Protein AF-A0A7X9FI53-F1 (afdb_monomer)

Nearest PDB structures (foldseek):
  3njf-assembly1_A  TM=5.445E-01  e=5.497E+00  Shewanella oneidensis
  8rth-assembly1_A  TM=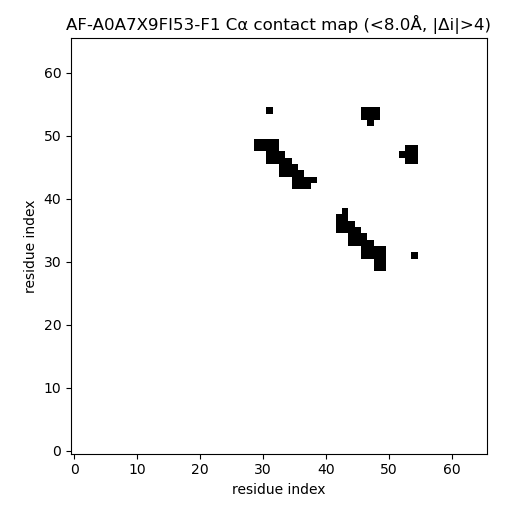3.614E-01  e=3.469E+00  Trypanosoma brucei
  6v92-assembly1_L  TM=4.499E-01  e=3.041E+00  Saccharomyces cerevisiae S288C

Structure (mmCIF, N/CA/C/O backbone):
data_AF-A0A7X9FI53-F1
#
_entry.id   AF-A0A7X9FI53-F1
#
loop_
_atom_site.group_PDB
_atom_site.id
_atom_site.type_symbol
_atom_site.label_atom_id
_atom_site.label_alt_id
_atom_site.label_comp_id
_atom_site.label_asym_id
_atom_site.label_entity_id
_atom_site.label_seq_id
_atom_site.pdbx_PDB_ins_code
_atom_site.Cartn_x
_atom_site.Cartn_y
_atom_site.Cartn_z
_atom_site.occupancy
_atom_site.B_iso_or_equiv
_atom_site.auth_seq_id
_atom_site.auth_comp_id
_atom_site.auth_asym_id
_atom_site.auth_atom_id
_atom_site.pdbx_PDB_model_num
ATOM 1 N N . MET A 1 1 ? 51.913 0.122 -46.261 1.00 43.81 1 MET A N 1
ATOM 2 C CA . MET A 1 1 ? 51.277 0.607 -45.019 1.00 43.81 1 MET A CA 1
ATOM 3 C C . MET A 1 1 ? 50.164 -0.365 -44.688 1.00 43.81 1 MET A C 1
ATOM 5 O O . MET A 1 1 ? 49.065 -0.222 -45.208 1.00 43.81 1 MET A O 1
ATOM 9 N N . ASP A 1 2 ? 50.483 -1.406 -43.923 1.00 44.47 2 ASP A N 1
ATOM 10 C CA . ASP A 1 2 ? 49.521 -2.449 -43.572 1.00 44.47 2 ASP A CA 1
ATOM 11 C C . ASP A 1 2 ? 48.506 -1.909 -42.564 1.00 44.47 2 ASP A C 1
ATOM 13 O O . ASP A 1 2 ? 48.834 -1.576 -41.423 1.00 44.47 2 ASP A O 1
ATOM 17 N N . VAL A 1 3 ? 47.255 -1.789 -43.005 1.00 61.28 3 VAL A N 1
ATOM 18 C CA . VAL A 1 3 ? 46.120 -1.454 -42.146 1.00 61.28 3 VAL A CA 1
ATOM 19 C C . VAL A 1 3 ? 45.780 -2.706 -41.339 1.00 61.28 3 VAL A C 1
ATOM 21 O O . VAL A 1 3 ? 45.200 -3.656 -41.859 1.00 61.28 3 VAL A O 1
ATOM 24 N N . LEU A 1 4 ? 46.179 -2.728 -40.065 1.00 58.97 4 LEU A N 1
ATOM 25 C CA . LEU A 1 4 ? 45.881 -3.819 -39.134 1.00 58.97 4 LEU A CA 1
ATOM 26 C C . LEU A 1 4 ? 44.367 -4.131 -39.103 1.00 58.97 4 LEU A C 1
ATOM 28 O O . LEU A 1 4 ? 43.557 -3.214 -38.909 1.00 58.97 4 LEU A O 1
ATOM 32 N N . PRO A 1 5 ? 43.962 -5.413 -39.217 1.00 56.19 5 PRO A N 1
ATOM 33 C CA . PRO A 1 5 ? 42.562 -5.802 -39.161 1.00 56.19 5 PRO A CA 1
ATOM 34 C C . PRO A 1 5 ? 42.020 -5.518 -37.761 1.00 56.19 5 PRO A C 1
ATOM 36 O O . PRO A 1 5 ? 42.517 -6.019 -36.747 1.00 56.19 5 PRO A O 1
ATOM 39 N N . HIS A 1 6 ? 40.987 -4.688 -37.695 1.00 62.34 6 HIS A N 1
ATOM 40 C CA . HIS A 1 6 ? 40.301 -4.351 -36.456 1.00 62.34 6 HIS A CA 1
ATOM 41 C C . HIS A 1 6 ? 39.622 -5.627 -35.960 1.00 62.34 6 HIS A C 1
ATOM 43 O O . HIS A 1 6 ? 38.581 -6.016 -36.478 1.00 62.34 6 HIS A O 1
ATOM 49 N N . ARG A 1 7 ? 40.243 -6.314 -34.991 1.00 65.25 7 ARG A N 1
ATOM 50 C CA . ARG A 1 7 ? 39.742 -7.579 -34.438 1.00 65.25 7 ARG A CA 1
ATOM 51 C C . ARG A 1 7 ? 38.294 -7.374 -33.951 1.00 65.25 7 ARG A C 1
ATOM 53 O O . ARG A 1 7 ? 38.105 -6.720 -32.918 1.00 65.25 7 ARG A O 1
ATOM 60 N N . PRO A 1 8 ? 37.274 -7.903 -34.657 1.00 63.59 8 PRO A N 1
ATOM 61 C CA . PRO A 1 8 ? 35.865 -7.575 -34.405 1.00 63.59 8 PRO A CA 1
ATOM 62 C C . PRO A 1 8 ? 35.416 -8.050 -33.020 1.00 63.59 8 PRO A C 1
ATOM 64 O O . PRO A 1 8 ? 34.556 -7.437 -32.391 1.00 63.59 8 PRO A O 1
ATOM 67 N N . TYR A 1 9 ? 36.102 -9.067 -32.498 1.00 69.88 9 TYR A N 1
ATOM 68 C CA . TYR A 1 9 ? 35.947 -9.614 -31.156 1.00 69.88 9 TYR A CA 1
ATOM 69 C C . TYR A 1 9 ? 36.017 -8.561 -30.053 1.00 69.88 9 TYR A C 1
ATOM 71 O O . TYR A 1 9 ? 35.261 -8.649 -29.092 1.00 69.88 9 TYR A O 1
ATOM 79 N N . ARG A 1 10 ? 36.851 -7.520 -30.194 1.00 75.88 10 ARG A N 1
ATOM 80 C CA . ARG A 1 10 ? 36.953 -6.476 -29.165 1.00 75.88 10 ARG A CA 1
ATOM 81 C C . ARG A 1 10 ? 35.641 -5.705 -29.036 1.00 75.88 10 ARG A C 1
ATOM 83 O O . ARG A 1 10 ? 35.170 -5.482 -27.930 1.00 75.88 10 ARG A O 1
ATOM 90 N N . ARG A 1 11 ? 35.031 -5.341 -30.168 1.00 81.00 11 ARG A N 1
ATOM 91 C CA . ARG A 1 11 ? 33.747 -4.623 -30.194 1.00 81.00 11 ARG A CA 1
ATOM 92 C C . ARG A 1 11 ? 32.617 -5.495 -29.658 1.00 81.00 11 ARG A C 1
ATOM 94 O O . ARG A 1 11 ? 31.809 -5.001 -28.886 1.00 81.00 11 ARG A O 1
ATOM 101 N N . ILE A 1 12 ? 32.610 -6.780 -30.013 1.00 86.06 12 ILE A N 1
ATOM 102 C CA . ILE A 1 12 ? 31.607 -7.749 -29.549 1.00 86.06 12 ILE A CA 1
ATOM 103 C C . ILE A 1 12 ? 31.688 -7.937 -28.029 1.00 86.06 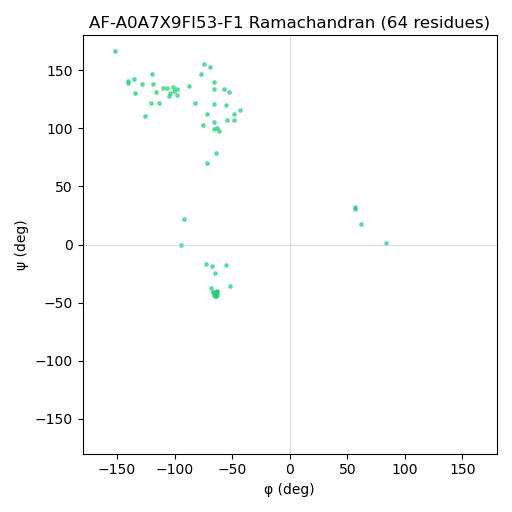12 ILE A C 1
ATOM 105 O O . ILE A 1 12 ? 30.663 -7.888 -27.358 1.00 86.06 12 ILE A O 1
ATOM 109 N N . VAL A 1 13 ? 32.896 -8.072 -27.471 1.00 88.62 13 VAL A N 1
ATOM 110 C CA .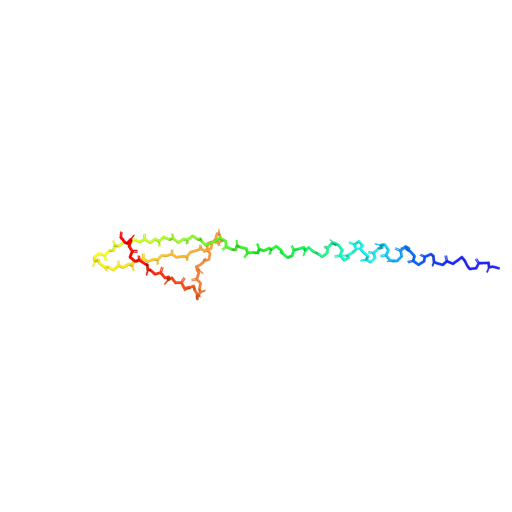 VAL A 1 13 ? 33.105 -8.193 -26.018 1.00 88.62 13 VAL A CA 1
ATOM 111 C C . VAL A 1 13 ? 32.654 -6.930 -25.284 1.00 88.62 13 VAL A C 1
ATOM 113 O O . VAL A 1 13 ? 31.958 -7.031 -24.278 1.00 88.62 13 VAL A O 1
ATOM 116 N N . PHE A 1 14 ? 32.986 -5.741 -25.798 1.00 87.44 14 PHE A N 1
ATOM 117 C CA . PHE A 1 14 ? 32.511 -4.484 -25.209 1.00 87.44 14 PHE A CA 1
ATOM 118 C C . PHE A 1 14 ? 30.985 -4.350 -25.261 1.00 87.44 14 PHE A C 1
ATOM 120 O O . PHE A 1 14 ? 30.388 -3.906 -24.284 1.00 87.44 14 PHE A O 1
ATOM 127 N N . LEU A 1 15 ? 30.349 -4.759 -26.363 1.00 88.94 15 LEU A N 1
ATOM 128 C CA . LEU A 1 15 ? 28.891 -4.732 -26.486 1.00 88.94 15 LEU A CA 1
ATOM 129 C C . LEU A 1 15 ? 28.224 -5.706 -25.506 1.00 88.94 15 LEU A C 1
ATOM 131 O O . LEU A 1 15 ? 27.252 -5.348 -24.848 1.00 88.94 15 LEU A O 1
ATOM 135 N N . ALA A 1 16 ? 28.768 -6.919 -25.386 1.00 87.12 16 ALA A N 1
ATOM 136 C CA . ALA A 1 16 ? 28.276 -7.931 -24.459 1.00 87.12 16 ALA A CA 1
ATOM 137 C C . ALA A 1 16 ? 28.413 -7.473 -22.999 1.00 87.12 16 ALA A C 1
ATOM 139 O O . ALA A 1 16 ? 27.484 -7.644 -22.214 1.00 87.12 16 ALA A O 1
ATOM 140 N N . LEU A 1 17 ? 29.532 -6.829 -22.651 1.00 87.06 17 LEU A N 1
ATOM 141 C CA . LEU A 1 17 ? 29.757 -6.276 -21.316 1.00 87.06 17 LEU A CA 1
ATOM 142 C C . LEU A 1 17 ? 28.807 -5.108 -21.010 1.00 87.06 17 LEU A C 1
ATOM 144 O 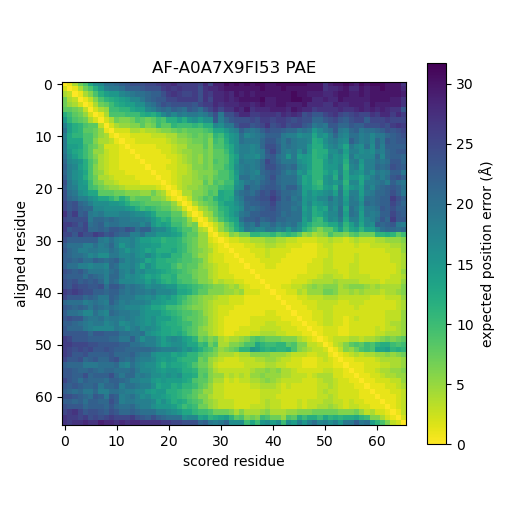O . LEU A 1 17 ? 28.268 -5.029 -19.910 1.00 87.06 17 LEU A O 1
ATOM 148 N N . ALA A 1 18 ? 28.567 -4.224 -21.982 1.00 85.38 18 ALA A N 1
ATOM 149 C CA . ALA A 1 18 ? 27.611 -3.129 -21.837 1.00 85.38 18 ALA A CA 1
ATOM 150 C C . ALA A 1 18 ? 26.175 -3.645 -21.652 1.00 85.38 18 ALA A C 1
ATOM 152 O O . ALA A 1 18 ? 25.449 -3.142 -20.797 1.00 85.38 18 ALA A O 1
ATOM 153 N N . LEU A 1 19 ? 25.785 -4.683 -22.400 1.00 84.31 19 LEU A N 1
ATOM 154 C CA . LEU A 1 19 ? 24.463 -5.299 -22.293 1.00 84.31 19 LEU A CA 1
ATOM 155 C C . LEU A 1 19 ? 24.276 -6.036 -20.958 1.00 84.31 19 LEU A C 1
ATOM 157 O O . LEU A 1 19 ? 23.210 -5.949 -20.358 1.00 84.31 19 LEU A O 1
ATOM 161 N N . ALA A 1 20 ? 25.324 -6.694 -20.455 1.00 82.25 20 ALA A N 1
ATOM 162 C CA . ALA A 1 20 ? 25.323 -7.335 -19.138 1.00 82.25 20 ALA A CA 1
ATOM 163 C C . ALA A 1 20 ? 25.242 -6.332 -17.969 1.00 82.25 20 ALA A C 1
ATOM 165 O O . ALA A 1 20 ? 24.892 -6.716 -16.856 1.00 82.25 20 ALA A O 1
ATOM 166 N N . CYS A 1 21 ? 25.560 -5.057 -18.215 1.00 76.88 21 CYS A N 1
ATOM 167 C CA . CYS A 1 21 ? 25.497 -3.980 -17.230 1.00 76.88 21 CYS A CA 1
ATOM 168 C C . CYS A 1 21 ? 24.166 -3.209 -17.267 1.00 76.88 21 CYS A C 1
ATOM 170 O O . CYS A 1 21 ? 23.985 -2.288 -16.474 1.00 76.88 21 CYS A O 1
ATOM 172 N N . VAL A 1 22 ? 23.228 -3.563 -18.161 1.00 76.62 22 VAL A N 1
ATOM 173 C CA . VAL A 1 22 ? 21.839 -3.095 -18.062 1.00 76.62 22 VAL A CA 1
ATOM 174 C C . VAL A 1 22 ? 21.288 -3.739 -16.794 1.00 76.62 22 VAL A C 1
ATOM 176 O O . VAL A 1 22 ? 21.098 -4.955 -16.774 1.00 76.62 22 VAL A O 1
ATOM 179 N N . PRO A 1 23 ? 21.120 -2.983 -15.698 1.00 66.44 23 PRO A N 1
ATOM 180 C CA . PRO A 1 23 ? 20.775 -3.576 -14.421 1.00 66.44 23 PRO A CA 1
ATOM 181 C C . PRO A 1 23 ? 19.482 -4.365 -14.591 1.00 66.44 23 PRO A C 1
ATOM 183 O O . PRO A 1 23 ? 18.525 -3.858 -15.182 1.00 66.44 23 PRO A O 1
ATOM 186 N N . ALA A 1 24 ? 19.455 -5.593 -14.061 1.00 64.44 24 ALA A N 1
ATOM 187 C CA . ALA A 1 24 ? 18.209 -6.275 -13.754 1.00 64.44 24 ALA A CA 1
ATOM 188 C C . ALA A 1 24 ? 17.375 -5.254 -12.988 1.00 64.44 24 ALA A C 1
ATOM 190 O O . ALA A 1 24 ? 17.761 -4.853 -11.887 1.00 64.44 24 ALA A O 1
ATOM 191 N N . SER A 1 25 ? 16.342 -4.724 -13.649 1.00 60.84 25 SER A N 1
ATOM 192 C CA . SER A 1 25 ? 15.493 -3.664 -13.125 1.00 60.84 25 SER A CA 1
ATOM 193 C C . SER A 1 25 ? 15.202 -4.024 -11.686 1.00 60.84 25 SER A C 1
ATOM 195 O O . SER A 1 25 ? 14.648 -5.099 -11.448 1.00 60.84 25 SER A O 1
ATOM 197 N N . ALA A 1 26 ? 15.669 -3.194 -10.748 1.00 59.09 26 ALA A N 1
ATOM 198 C CA . ALA A 1 26 ? 15.402 -3.408 -9.342 1.00 59.09 26 ALA A CA 1
ATOM 199 C C . ALA A 1 26 ? 13.901 -3.652 -9.263 1.00 59.09 26 ALA A C 1
ATOM 201 O O . ALA A 1 26 ? 13.124 -2.769 -9.626 1.00 59.09 26 ALA A O 1
ATOM 202 N N . ALA A 1 27 ? 13.497 -4.875 -8.918 1.00 56.00 27 ALA A N 1
ATOM 203 C CA . ALA A 1 27 ? 12.106 -5.159 -8.662 1.00 56.00 27 ALA A CA 1
ATOM 204 C C . ALA A 1 27 ? 11.782 -4.259 -7.477 1.00 56.00 27 ALA A C 1
ATOM 206 O O . ALA A 1 27 ? 12.174 -4.538 -6.343 1.00 56.00 27 ALA A O 1
ATOM 207 N N . TRP A 1 28 ? 11.200 -3.095 -7.764 1.00 57.06 28 TRP A N 1
ATOM 208 C CA . TRP A 1 28 ? 10.746 -2.135 -6.779 1.00 57.06 28 TRP A CA 1
ATOM 209 C C . TRP A 1 28 ? 9.508 -2.766 -6.151 1.00 57.06 28 TRP A C 1
ATOM 211 O O . TRP A 1 28 ? 8.380 -2.337 -6.372 1.00 57.06 28 TRP A O 1
ATOM 221 N N . ALA A 1 29 ? 9.726 -3.833 -5.378 1.00 58.53 29 ALA A N 1
ATOM 222 C CA . ALA A 1 29 ? 8.810 -4.296 -4.364 1.00 58.53 29 ALA A CA 1
ATOM 223 C C . ALA A 1 29 ? 8.763 -3.168 -3.336 1.00 58.53 29 ALA A C 1
ATOM 225 O O . ALA A 1 29 ? 9.485 -3.149 -2.338 1.00 58.53 29 ALA A O 1
ATOM 226 N N . HIS A 1 30 ? 7.998 -2.133 -3.669 1.00 75.19 30 HIS A N 1
ATOM 227 C CA . HIS A 1 30 ? 7.757 -1.015 -2.794 1.00 75.19 30 HIS A CA 1
ATOM 228 C C . HIS A 1 30 ? 7.038 -1.570 -1.585 1.00 75.19 30 HIS A C 1
ATOM 230 O O . HIS A 1 30 ? 5.844 -1.849 -1.633 1.00 75.19 30 HIS A O 1
ATOM 236 N N . ARG A 1 31 ? 7.795 -1.775 -0.509 1.00 82.94 31 ARG A N 1
ATOM 237 C CA . ARG A 1 31 ? 7.238 -2.217 0.756 1.00 82.94 31 ARG A CA 1
ATOM 238 C C . ARG A 1 31 ? 6.140 -1.237 1.165 1.00 82.94 31 ARG A C 1
ATOM 240 O O . ARG A 1 31 ? 6.391 -0.041 1.350 1.00 82.94 31 ARG A O 1
ATOM 247 N N . VAL A 1 32 ? 4.937 -1.778 1.297 1.00 87.06 32 VAL A N 1
ATOM 248 C CA . VAL A 1 32 ? 3.776 -1.109 1.871 1.00 87.06 32 VAL A CA 1
ATOM 249 C C . VAL A 1 32 ? 3.637 -1.597 3.304 1.00 87.06 32 VAL A C 1
ATOM 251 O O . VAL A 1 32 ? 3.700 -2.796 3.564 1.00 87.06 32 VAL A O 1
ATOM 254 N N . ASN A 1 33 ? 3.463 -0.669 4.236 1.00 91.31 33 ASN A N 1
ATOM 255 C CA . ASN A 1 33 ? 3.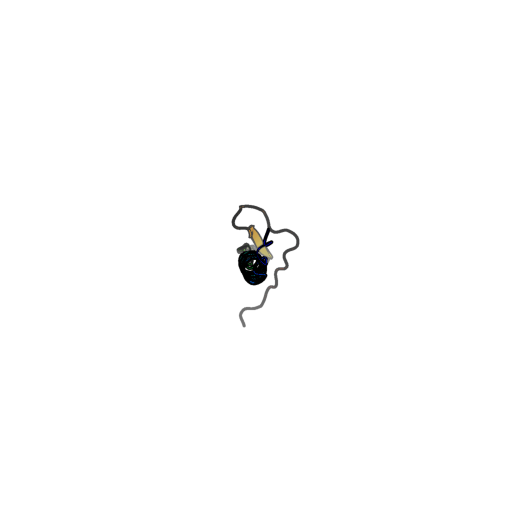034 -0.981 5.591 1.00 91.31 33 ASN A CA 1
ATOM 256 C C . ASN A 1 33 ? 1.529 -0.727 5.664 1.00 91.31 33 ASN A C 1
ATOM 258 O O . ASN A 1 33 ? 1.077 0.347 5.263 1.00 91.31 33 ASN A O 1
ATOM 262 N N . LEU A 1 34 ? 0.780 -1.716 6.148 1.00 92.56 34 LEU A N 1
ATOM 263 C CA . LEU A 1 34 ? -0.659 -1.643 6.371 1.00 92.56 34 LEU A CA 1
ATOM 264 C C . LEU A 1 34 ? -0.914 -1.716 7.876 1.00 92.56 34 LEU A C 1
ATOM 266 O O . LEU A 1 34 ? -0.531 -2.689 8.522 1.00 92.56 34 LEU A O 1
ATOM 270 N N . PHE A 1 35 ? -1.563 -0.692 8.415 1.00 94.50 35 PHE A N 1
ATOM 271 C CA . PHE A 1 35 ? -2.128 -0.700 9.758 1.00 94.50 35 PHE A CA 1
ATOM 272 C C . PHE A 1 35 ? -3.635 -0.869 9.631 1.00 94.50 35 PHE A C 1
ATOM 274 O O . PHE A 1 35 ? -4.268 -0.153 8.856 1.00 94.50 35 PHE A O 1
ATOM 281 N N . ALA A 1 36 ? -4.205 -1.812 10.371 1.00 95.31 36 ALA A N 1
ATOM 282 C CA . ALA A 1 36 ? -5.632 -2.088 10.353 1.00 95.31 36 ALA A CA 1
ATOM 283 C C . ALA A 1 36 ? -6.125 -2.390 11.768 1.00 95.31 36 ALA A C 1
ATOM 285 O O . ALA A 1 36 ? -5.432 -3.054 12.539 1.00 95.31 36 ALA A O 1
ATOM 286 N N . TYR A 1 37 ? -7.311 -1.891 12.102 1.00 94.88 37 TYR A N 1
ATOM 287 C CA . TYR A 1 37 ? -7.976 -2.142 13.379 1.00 94.88 37 TYR A CA 1
ATOM 288 C C . TYR A 1 37 ? -9.499 -2.055 13.222 1.00 94.88 37 TYR A C 1
ATOM 290 O O . TYR A 1 37 ? -10.005 -1.575 12.205 1.00 94.88 37 TYR A O 1
ATOM 298 N N . VAL A 1 38 ? -10.225 -2.537 14.232 1.00 96.00 38 VAL A N 1
ATOM 299 C CA . VAL A 1 38 ? -11.689 -2.466 14.298 1.00 96.00 38 VAL A CA 1
ATOM 300 C C . VAL A 1 38 ? -12.092 -1.383 15.291 1.00 96.00 38 VAL A C 1
ATOM 302 O O . VAL A 1 38 ? -11.652 -1.402 16.438 1.00 96.00 38 VAL A O 1
ATOM 305 N N . ASP A 1 39 ? -12.952 -0.471 14.853 1.00 96.88 39 ASP A N 1
ATOM 306 C CA . ASP A 1 39 ? -13.567 0.567 15.677 1.00 96.88 39 ASP A CA 1
ATOM 307 C C . ASP A 1 39 ? -15.091 0.495 15.522 1.00 96.88 39 ASP A C 1
ATOM 309 O O . ASP A 1 39 ? -15.625 0.724 14.438 1.00 96.88 39 ASP A O 1
ATOM 313 N N . GLY A 1 40 ? -15.805 0.086 16.576 1.00 94.62 40 GLY A N 1
ATOM 314 C CA . GLY A 1 40 ? -17.274 0.024 16.570 1.00 94.62 40 GLY A CA 1
ATOM 31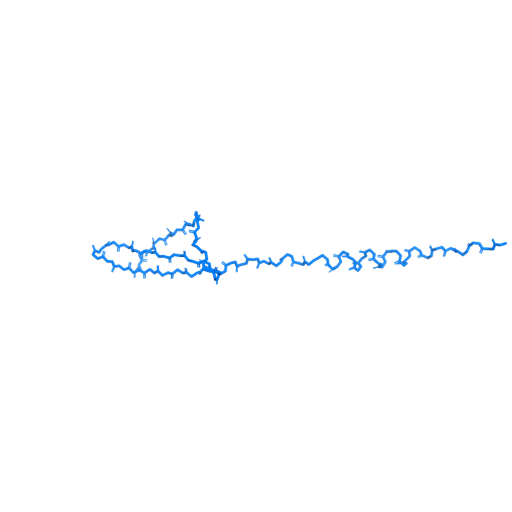5 C C . GLY A 1 40 ? -17.891 -0.842 15.458 1.00 94.62 40 GLY A C 1
ATOM 316 O O . GLY A 1 40 ? -18.955 -0.511 14.942 1.00 94.62 40 GLY A O 1
ATOM 317 N N . GLY A 1 41 ? -17.217 -1.919 15.041 1.00 92.38 41 GLY A N 1
ATOM 318 C CA . GLY A 1 41 ? -17.655 -2.776 13.927 1.00 92.38 41 GLY A CA 1
ATOM 319 C C . GLY A 1 41 ? -17.256 -2.267 12.537 1.00 92.38 41 GLY A C 1
ATOM 320 O O . GLY A 1 41 ? -17.553 -2.915 11.535 1.00 92.38 41 GLY A O 1
ATOM 321 N N . ARG A 1 42 ? -16.546 -1.138 12.453 1.00 94.19 42 ARG A N 1
ATOM 322 C CA . ARG A 1 42 ? -15.943 -0.630 11.221 1.00 94.19 42 ARG A CA 1
ATOM 323 C C . ARG A 1 42 ? -14.470 -1.015 11.158 1.00 94.19 42 ARG A C 1
ATOM 325 O O . ARG A 1 42 ? -13.728 -0.809 12.112 1.00 94.19 42 ARG A O 1
ATOM 332 N N . ILE A 1 43 ? -14.028 -1.508 10.006 1.00 94.50 43 ILE A N 1
ATOM 333 C CA . ILE A 1 43 ? -12.605 -1.729 9.735 1.00 94.50 43 ILE A CA 1
ATOM 334 C C . ILE A 1 43 ? -11.993 -0.404 9.286 1.00 94.50 43 ILE A C 1
ATOM 336 O O . ILE A 1 43 ? -12.434 0.198 8.302 1.00 94.50 43 ILE A O 1
ATOM 340 N N . VAL A 1 44 ? -10.981 0.050 10.015 1.00 96.00 44 VAL A N 1
ATOM 341 C CA . VAL A 1 44 ? -10.209 1.248 9.693 1.00 96.00 44 VAL A CA 1
ATOM 342 C C . VAL A 1 44 ? -8.818 0.820 9.254 1.00 96.00 44 VAL A C 1
ATOM 344 O O . VAL A 1 44 ? -8.200 -0.038 9.881 1.00 96.00 44 VAL A O 1
ATOM 347 N N . THR A 1 45 ? -8.325 1.412 8.166 1.00 95.38 45 THR A N 1
ATOM 348 C CA . THR A 1 45 ? -7.027 1.057 7.586 1.00 95.38 45 THR A CA 1
ATOM 349 C C . THR A 1 45 ? -6.211 2.282 7.207 1.00 95.38 45 THR A C 1
ATOM 351 O O . THR A 1 45 ? -6.744 3.226 6.617 1.00 95.38 45 THR A O 1
ATOM 354 N N . GLU A 1 46 ? -4.902 2.208 7.413 1.00 94.81 46 GLU A N 1
ATOM 355 C CA . GLU A 1 46 ? -3.923 3.147 6.874 1.00 94.81 46 GLU A CA 1
ATOM 356 C C . GLU A 1 46 ? -2.802 2.413 6.148 1.00 94.81 46 GLU A C 1
ATOM 358 O O . GLU A 1 46 ? -2.289 1.403 6.625 1.00 94.81 46 GLU A O 1
ATOM 363 N N . SER A 1 47 ? -2.392 2.940 4.994 1.00 93.81 47 SER A N 1
ATOM 364 C CA . SER A 1 47 ? -1.350 2.340 4.168 1.00 93.81 47 SER A CA 1
ATOM 365 C C . SER A 1 47 ? -0.336 3.369 3.677 1.00 93.81 47 SER A C 1
ATOM 367 O O . SER A 1 47 ? -0.679 4.425 3.132 1.00 93.81 47 SER A O 1
ATOM 369 N N . TRP A 1 48 ? 0.941 3.036 3.864 1.00 93.00 48 TRP A N 1
ATOM 370 C CA . TRP A 1 48 ? 2.070 3.920 3.579 1.00 93.00 48 TRP A CA 1
ATOM 371 C C . TRP A 1 48 ? 3.229 3.146 2.950 1.00 93.00 48 TRP A C 1
ATOM 373 O O . TRP A 1 48 ? 3.571 2.046 3.389 1.00 93.00 48 TRP A O 1
ATOM 383 N N . PHE A 1 49 ? 3.879 3.734 1.949 1.00 89.25 49 PHE A N 1
ATOM 384 C CA . PHE A 1 49 ? 5.154 3.235 1.441 1.00 89.25 49 PHE A CA 1
ATOM 385 C C . PHE A 1 49 ? 6.286 3.569 2.419 1.00 89.25 49 PHE A C 1
ATOM 387 O O . PHE A 1 49 ? 6.222 4.566 3.137 1.00 89.25 49 PHE A O 1
ATOM 394 N N . SER A 1 50 ? 7.377 2.797 2.404 1.00 81.69 50 SER A N 1
ATOM 395 C CA . SER A 1 50 ? 8.549 3.036 3.271 1.00 81.69 50 SER A CA 1
ATOM 396 C C . SER A 1 50 ? 9.174 4.436 3.173 1.00 81.69 50 SER A C 1
ATOM 398 O O . SER A 1 50 ? 9.911 4.826 4.068 1.00 81.69 50 SER A O 1
ATOM 400 N N . LYS A 1 51 ? 8.890 5.200 2.110 1.00 79.19 51 LYS A N 1
ATOM 401 C CA . LYS A 1 51 ? 9.322 6.601 1.944 1.00 79.19 51 LYS A CA 1
ATOM 402 C C . LYS A 1 51 ? 8.296 7.618 2.473 1.00 79.19 51 LYS A C 1
ATOM 404 O O . LYS A 1 51 ? 8.289 8.763 2.033 1.00 79.19 51 LYS A O 1
ATOM 409 N N . SER A 1 52 ? 7.409 7.192 3.372 1.00 75.00 52 SER A N 1
ATOM 410 C CA . SER A 1 52 ? 6.373 8.016 4.016 1.00 75.00 52 SER A CA 1
ATOM 411 C C . SER A 1 52 ? 5.339 8.625 3.063 1.00 75.00 52 SER A C 1
ATOM 413 O O . SER A 1 52 ? 4.620 9.549 3.434 1.00 75.00 52 SER A O 1
ATOM 415 N N . SER A 1 53 ? 5.217 8.116 1.835 1.00 87.69 53 SER A N 1
ATOM 416 C CA . SER A 1 53 ? 4.131 8.492 0.931 1.00 87.69 53 SER A CA 1
ATOM 417 C C . SER A 1 53 ? 2.915 7.599 1.159 1.00 87.69 53 SER A C 1
ATOM 419 O O . SER A 1 53 ? 3.035 6.381 1.299 1.00 87.69 53 SER A O 1
ATOM 421 N N . LYS A 1 54 ? 1.725 8.206 1.192 1.00 90.56 54 LYS A N 1
ATOM 422 C CA . LYS A 1 54 ? 0.470 7.458 1.315 1.00 90.56 54 LYS A CA 1
ATOM 423 C C . LYS A 1 54 ? 0.256 6.605 0.069 1.00 90.56 54 LYS A C 1
ATOM 425 O O . LYS A 1 54 ? 0.497 7.078 -1.048 1.00 90.56 54 LYS A O 1
ATOM 430 N N . VAL A 1 55 ? -0.228 5.381 0.250 1.00 90.75 55 VAL A N 1
ATOM 431 C CA . VAL A 1 55 ? -0.634 4.545 -0.883 1.00 90.75 55 VAL A CA 1
ATOM 432 C C . VAL A 1 55 ? -1.843 5.185 -1.562 1.00 90.75 55 VAL A C 1
ATOM 434 O O . VAL A 1 55 ? -2.791 5.624 -0.909 1.00 90.75 55 VAL A O 1
ATOM 437 N N . ARG A 1 56 ? -1.800 5.266 -2.892 1.00 89.81 56 ARG A N 1
ATOM 438 C CA . ARG A 1 56 ? -2.898 5.757 -3.731 1.00 89.81 56 ARG A CA 1
ATOM 439 C C . ARG A 1 56 ? -3.322 4.627 -4.658 1.00 89.81 56 ARG A C 1
ATOM 441 O O . ARG A 1 56 ? -2.454 3.936 -5.179 1.00 89.81 56 ARG A O 1
ATOM 448 N N . ALA A 1 57 ? -4.631 4.460 -4.845 1.00 89.31 57 ALA A N 1
ATOM 449 C CA . ALA A 1 57 ? -5.211 3.386 -5.659 1.00 89.31 57 ALA A CA 1
ATOM 450 C C . ALA A 1 57 ? -4.793 1.959 -5.228 1.00 89.31 57 ALA 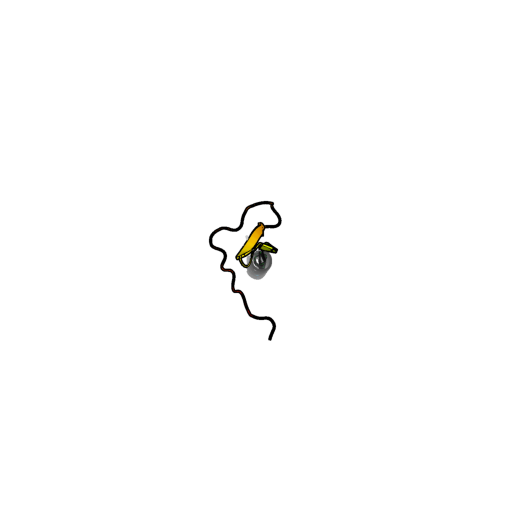A C 1
ATOM 452 O O . ALA A 1 57 ? -4.701 1.059 -6.055 1.00 89.31 57 ALA A O 1
ATOM 453 N N . GLY A 1 58 ? -4.533 1.752 -3.932 1.00 87.50 58 GLY A N 1
ATOM 454 C CA . GLY A 1 58 ? -4.350 0.413 -3.370 1.00 87.50 58 GLY A CA 1
ATOM 455 C C . GLY A 1 58 ? -5.693 -0.296 -3.190 1.00 87.50 58 GLY A C 1
ATOM 456 O O . GLY A 1 58 ? -6.692 0.352 -2.879 1.00 87.50 58 GLY A O 1
ATOM 457 N N . VAL A 1 59 ? -5.703 -1.616 -3.363 1.00 92.44 59 VAL A N 1
ATOM 458 C CA . VAL A 1 59 ? -6.860 -2.479 -3.087 1.00 92.44 59 VAL A CA 1
ATOM 459 C C . VAL A 1 59 ? -6.632 -3.176 -1.749 1.00 92.44 59 VAL A C 1
ATOM 461 O O . VAL A 1 59 ? -5.527 -3.644 -1.479 1.00 92.44 59 VAL A O 1
ATOM 464 N N . ILE A 1 60 ? -7.664 -3.209 -0.905 1.00 92.81 60 ILE A N 1
ATOM 465 C CA . ILE A 1 60 ? -7.667 -3.935 0.368 1.00 92.81 60 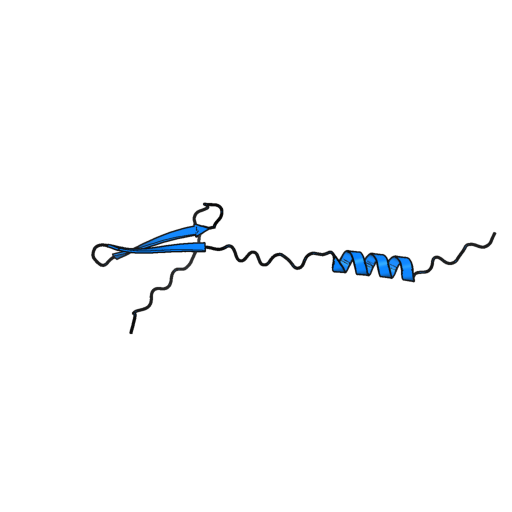ILE A CA 1
ATOM 466 C C . ILE A 1 60 ? -8.804 -4.945 0.300 1.00 92.81 60 ILE A C 1
ATOM 468 O O . ILE A 1 60 ? -9.959 -4.563 0.121 1.00 92.81 60 ILE A O 1
ATOM 472 N N . GLU A 1 61 ? -8.465 -6.218 0.458 1.00 94.12 61 GLU A N 1
ATOM 473 C CA . GLU A 1 61 ? -9.422 -7.314 0.558 1.00 94.12 61 GLU A CA 1
ATOM 474 C C . GLU A 1 61 ? -9.471 -7.789 2.010 1.00 94.12 61 GLU A C 1
ATOM 476 O O . GLU A 1 61 ? -8.438 -7.917 2.671 1.00 94.12 61 GLU A O 1
ATOM 481 N N . VAL A 1 62 ? -10.682 -8.001 2.518 1.00 92.38 62 VAL A N 1
ATOM 482 C CA . VAL A 1 62 ? -10.932 -8.427 3.896 1.00 92.38 62 VAL A CA 1
ATOM 483 C C . VAL A 1 62 ? -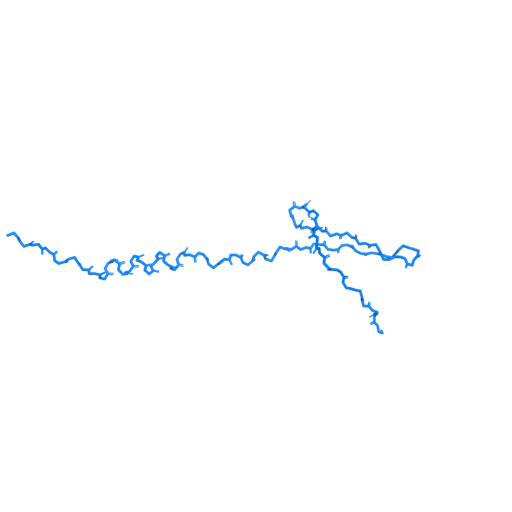11.578 -9.801 3.851 1.00 92.38 62 VAL A C 1
ATOM 485 O O . VAL A 1 62 ? -12.557 -10.000 3.135 1.00 92.38 62 VAL A O 1
ATOM 488 N N . PHE A 1 63 ? -11.042 -10.722 4.644 1.00 92.00 63 PHE A N 1
ATOM 489 C CA . PHE A 1 63 ? -11.526 -12.090 4.760 1.00 92.00 63 PHE A CA 1
ATOM 490 C C . PHE A 1 63 ? -11.945 -12.362 6.206 1.00 92.00 63 PHE A C 1
ATOM 492 O O . PHE A 1 63 ? -11.351 -11.811 7.135 1.00 92.00 63 PHE A O 1
ATOM 499 N N . ASP A 1 64 ? -12.969 -13.196 6.383 1.00 90.31 64 ASP A N 1
ATOM 500 C CA . ASP A 1 64 ? -13.311 -13.752 7.692 1.00 90.31 64 ASP A CA 1
ATOM 501 C C . ASP A 1 64 ? -12.222 -14.747 8.139 1.00 90.31 64 ASP A C 1
ATOM 503 O O . ASP A 1 64 ? -11.516 -15.313 7.299 1.00 90.31 64 ASP A O 1
ATOM 507 N N . ALA A 1 65 ? -12.049 -14.929 9.449 1.00 80.94 65 ALA A N 1
ATOM 508 C CA . ALA A 1 65 ? -10.973 -15.752 10.000 1.00 80.94 65 ALA A CA 1
ATOM 509 C C . ALA A 1 65 ? -11.179 -17.268 9.796 1.00 80.94 65 ALA A C 1
ATOM 511 O O . ALA A 1 65 ? -10.182 -17.991 9.847 1.00 80.94 65 ALA A O 1
ATOM 512 N N . ALA A 1 66 ? -12.408 -17.703 9.480 1.00 65.94 66 ALA A N 1
ATOM 513 C CA . ALA A 1 66 ? -12.869 -19.099 9.485 1.00 65.94 66 ALA A CA 1
ATOM 514 C C . ALA A 1 66 ? -12.922 -19.756 10.877 1.00 65.94 66 ALA A C 1
ATOM 516 O O . ALA A 1 66 ? -12.049 -19.493 11.736 1.00 65.94 66 ALA A O 1
#

pLDDT: mean 81.1, std 14.13, range [43.81, 96.88]

Sequence (66 aa):
MDVLPHRPYRRIVFLALALACVPASAAWAHRVNLFAYVDGGRIVTESWFSKSSKVRAGVIEVFDAA

Foldseek 3Di:
DDDDPPPVVVVVVVVVVVVVPPDPPPPPPQDKDKDWDDDPNDIDIFIATPVRHGDDPDDDDDDDPD

Solvent-accessible surface area (backbone atoms only — not comparable to full-atom values): 4574 Å² total; per-residue (Å²): 134,87,79,77,80,77,63,61,64,60,58,52,53,52,51,53,52,56,59,70,60,56,68,78,72,75,79,77,76,70,55,67,48,77,49,74,51,76,57,96,90,38,82,47,77,50,50,31,33,84,83,76,42,69,64,73,92,72,87,86,86,87,77,82,89,126

Secondary structure (DSSP, 8-state):
-------HHHHHHHHHHHHHTS--------PEEEEEEEETTEEEEEEEETTSPBP-S---------

Radius of gyration: 26.66 Å; Cα contacts (8 Å, |Δi|>4): 37; chains: 1; bounding box: 69×28×62 Å

Mean predicted aligned error: 12.33 Å